Protein AF-T0I1G6-F1 (afdb_monomer_lite)

Sequence (96 aa):
MAALPDSAIGQTEPASATGSALFVSCQANEPRCGAYLQGVLDMMIVARKAECRAPRYDRSALRAAYLRWAEQNSYFMSVHMVAGAERSLAKAWPCQ

Radius of gyration: 16.58 Å; chains: 1; bounding box: 54×52×24 Å

pLDDT: mean 82.85, std 17.59, range [38.56, 97.31]

Foldseek 3Di:
DDDDDDDDPPPPPPPLCALLNLLVCLVVVPPVNLVVLLVLVVVCCVVVVWQDDQPSPPSVVLSVLLNVQCVVVVVRRGHRNSVSSNVSSCVVGPDD

Organism: NCBI:txid1331060

Structure (mmCIF, N/CA/C/O backbone):
data_AF-T0I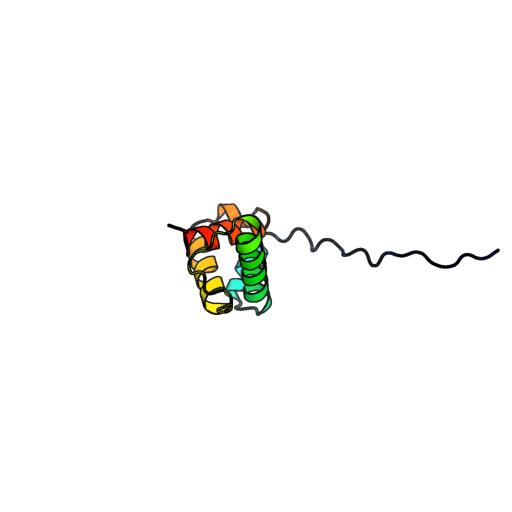1G6-F1
#
_entry.id   AF-T0I1G6-F1
#
loop_
_atom_site.group_PDB
_atom_site.id
_atom_site.type_symbol
_atom_site.label_atom_id
_atom_site.label_alt_id
_atom_site.label_comp_id
_atom_site.label_asym_id
_atom_site.label_entity_id
_atom_site.label_seq_id
_atom_site.pdbx_PDB_ins_code
_atom_site.Cartn_x
_atom_site.Cartn_y
_atom_site.Cartn_z
_atom_site.occupancy
_atom_site.B_iso_or_equiv
_atom_site.auth_seq_id
_atom_site.auth_comp_id
_atom_site.auth_asym_id
_atom_site.auth_atom_id
_atom_site.pdbx_PDB_model_num
ATOM 1 N N . MET A 1 1 ? 38.118 -39.850 8.761 1.00 43.06 1 MET A N 1
ATOM 2 C CA . MET A 1 1 ? 37.039 -38.935 9.191 1.00 43.06 1 MET A CA 1
ATOM 3 C C . MET A 1 1 ? 37.093 -37.704 8.304 1.00 43.06 1 MET A C 1
ATOM 5 O O . MET A 1 1 ? 38.084 -36.995 8.362 1.00 43.06 1 MET A O 1
ATOM 9 N N . ALA A 1 2 ? 36.090 -37.484 7.457 1.00 45.44 2 ALA A N 1
ATOM 10 C CA . ALA A 1 2 ? 35.887 -36.216 6.757 1.00 45.44 2 ALA A CA 1
ATOM 11 C C . ALA A 1 2 ? 34.372 -35.983 6.681 1.00 45.44 2 ALA A C 1
ATOM 13 O O . ALA A 1 2 ? 33.631 -36.895 6.316 1.00 45.44 2 ALA A O 1
ATOM 14 N N . ALA A 1 3 ? 33.939 -34.825 7.172 1.00 42.19 3 ALA A N 1
ATOM 15 C CA . ALA A 1 3 ? 32.561 -34.504 7.522 1.00 42.19 3 ALA A CA 1
ATOM 16 C C . ALA A 1 3 ? 31.665 -34.251 6.294 1.00 42.19 3 ALA A C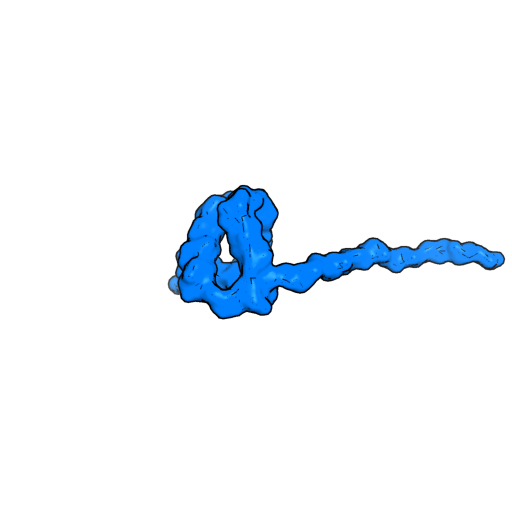 1
ATOM 18 O O . ALA A 1 3 ? 32.097 -33.645 5.316 1.00 42.19 3 ALA A O 1
ATOM 19 N N . LEU A 1 4 ? 30.410 -34.703 6.384 1.00 48.56 4 LEU A N 1
ATOM 20 C CA . LEU A 1 4 ? 29.273 -34.232 5.578 1.00 48.56 4 LEU A CA 1
ATOM 21 C C . LEU A 1 4 ? 28.561 -33.072 6.331 1.00 48.56 4 LEU A C 1
ATOM 23 O O . LEU A 1 4 ? 29.013 -32.702 7.414 1.00 48.56 4 LEU A O 1
ATOM 27 N N . PRO A 1 5 ? 27.506 -32.455 5.769 1.00 65.81 5 PRO A N 1
ATOM 28 C CA . PRO A 1 5 ? 27.489 -31.075 5.296 1.00 65.81 5 PRO A CA 1
ATOM 29 C C . PRO A 1 5 ? 26.747 -30.161 6.289 1.00 65.81 5 PRO A C 1
ATOM 31 O O . PRO A 1 5 ? 25.917 -30.632 7.056 1.00 65.81 5 PRO A O 1
ATOM 34 N N . ASP A 1 6 ? 26.978 -28.850 6.264 1.00 43.25 6 ASP A N 1
ATOM 35 C CA . ASP A 1 6 ? 26.093 -27.927 6.989 1.00 43.25 6 ASP A CA 1
ATOM 36 C C . ASP A 1 6 ? 25.994 -26.613 6.203 1.00 43.25 6 ASP A C 1
ATOM 38 O O . ASP A 1 6 ? 26.993 -25.950 5.942 1.00 43.25 6 ASP A O 1
ATOM 42 N N . SER A 1 7 ? 24.898 -26.419 5.467 1.00 51.12 7 SER A N 1
ATOM 43 C CA . SER A 1 7 ? 23.665 -25.763 5.932 1.00 51.12 7 SER A CA 1
ATOM 44 C C . SER A 1 7 ? 23.891 -24.289 6.254 1.00 51.12 7 SER A C 1
ATOM 46 O O . SER A 1 7 ? 24.348 -23.949 7.334 1.00 51.12 7 SER A O 1
ATOM 48 N N . ALA A 1 8 ? 23.529 -23.425 5.305 1.00 45.97 8 ALA A N 1
ATOM 49 C CA . ALA A 1 8 ? 22.836 -22.153 5.524 1.00 45.97 8 ALA A CA 1
ATOM 50 C C . ALA A 1 8 ? 22.959 -21.317 4.246 1.00 45.97 8 ALA A C 1
ATOM 52 O O . ALA A 1 8 ? 23.840 -20.467 4.120 1.00 45.97 8 ALA A O 1
ATOM 53 N N . ILE A 1 9 ? 22.023 -21.485 3.305 1.00 48.91 9 ILE A N 1
ATOM 54 C CA . ILE A 1 9 ? 21.619 -20.317 2.515 1.00 48.91 9 ILE A CA 1
ATOM 55 C C . ILE A 1 9 ? 20.849 -19.447 3.503 1.00 48.91 9 ILE A C 1
ATOM 57 O O . ILE A 1 9 ? 19.631 -19.542 3.628 1.00 48.91 9 ILE A O 1
ATOM 61 N N . GLY A 1 10 ? 21.604 -18.696 4.308 1.00 38.56 10 GLY A N 1
ATOM 62 C CA . GLY A 1 10 ? 21.053 -17.656 5.148 1.00 38.56 10 GLY A CA 1
ATOM 63 C C . GLY A 1 10 ? 20.288 -16.743 4.214 1.00 38.56 10 GLY A C 1
ATOM 64 O O . GLY A 1 10 ? 20.871 -16.176 3.289 1.00 38.56 10 GLY A O 1
ATOM 65 N N . GLN A 1 11 ? 18.975 -16.657 4.408 1.00 43.97 11 GLN A N 1
ATOM 66 C CA . GLN A 1 11 ? 18.216 -15.560 3.847 1.00 43.97 11 GLN A CA 1
ATOM 67 C C . GLN A 1 11 ? 18.890 -14.305 4.389 1.00 43.97 11 GLN A C 1
ATOM 69 O O . GLN A 1 11 ? 18.745 -13.992 5.568 1.00 43.97 11 GLN A O 1
ATOM 74 N N . THR A 1 12 ? 19.710 -13.647 3.568 1.00 40.19 12 THR A N 1
ATOM 75 C CA . THR A 1 12 ? 20.168 -12.297 3.855 1.00 40.19 12 THR A CA 1
ATOM 76 C C . THR A 1 12 ? 18.894 -11.524 4.133 1.00 40.19 12 THR A C 1
ATOM 78 O O . THR A 1 12 ? 18.055 -11.418 3.233 1.00 40.19 12 THR A O 1
ATOM 81 N N . GLU A 1 13 ? 18.688 -11.095 5.383 1.00 44.16 13 GLU A N 1
ATOM 82 C CA . GLU A 1 13 ? 17.566 -10.224 5.705 1.00 44.16 13 GLU A CA 1
ATOM 83 C C . GLU A 1 13 ? 17.598 -9.108 4.660 1.00 44.16 13 GLU A C 1
ATOM 85 O O . GLU A 1 13 ? 18.652 -8.479 4.493 1.00 44.16 13 GLU A O 1
ATOM 90 N N . PRO A 1 14 ? 16.536 -8.937 3.851 1.00 51.94 14 PRO A N 1
ATOM 91 C CA . PRO A 1 14 ? 16.562 -7.937 2.803 1.00 51.94 14 PRO A CA 1
ATOM 92 C C . PRO A 1 14 ? 16.875 -6.613 3.487 1.00 51.94 14 PRO A C 1
ATOM 94 O O . PRO A 1 14 ? 16.165 -6.249 4.424 1.00 51.94 14 PRO A O 1
ATOM 97 N N . ALA A 1 15 ? 17.976 -5.976 3.063 1.00 52.41 15 ALA A N 1
ATOM 98 C CA . ALA A 1 15 ? 18.516 -4.746 3.636 1.00 52.41 15 ALA A CA 1
ATOM 99 C C . ALA A 1 15 ? 17.368 -3.866 4.121 1.00 52.41 15 ALA A C 1
ATOM 101 O O . ALA A 1 15 ? 16.593 -3.419 3.278 1.00 52.41 15 ALA A O 1
ATOM 102 N N . SER A 1 16 ? 17.229 -3.755 5.451 1.00 56.38 16 SER A N 1
ATOM 103 C CA . SER A 1 16 ? 16.146 -3.097 6.195 1.00 56.38 16 SER A CA 1
ATOM 104 C C . SER A 1 16 ? 15.270 -2.218 5.305 1.00 56.38 16 SER A C 1
ATOM 106 O O . SER A 1 16 ? 15.520 -1.024 5.139 1.00 56.38 16 SER A O 1
ATOM 108 N N . ALA A 1 17 ? 14.278 -2.834 4.657 1.00 74.62 17 ALA A N 1
ATOM 109 C CA . ALA A 1 17 ? 13.612 -2.192 3.538 1.00 74.62 17 ALA A CA 1
ATOM 110 C C . ALA A 1 17 ? 12.743 -1.050 4.083 1.00 74.62 17 ALA A C 1
ATOM 112 O O . ALA A 1 17 ? 11.742 -1.257 4.777 1.00 74.62 17 ALA A O 1
ATOM 113 N N . THR A 1 18 ? 13.200 0.178 3.855 1.00 87.69 18 THR A N 1
ATOM 114 C CA . THR A 1 18 ? 12.583 1.393 4.385 1.00 87.69 18 THR A CA 1
ATOM 115 C C . THR A 1 18 ? 11.281 1.691 3.657 1.00 87.69 18 THR A C 1
ATOM 117 O O . THR A 1 18 ? 11.092 1.329 2.491 1.00 87.69 18 THR A O 1
ATOM 120 N N . GLY A 1 19 ? 10.370 2.411 4.311 1.00 86.81 19 GLY A N 1
ATOM 121 C CA . GLY A 1 19 ? 9.149 2.876 3.659 1.00 86.81 19 GLY A CA 1
ATOM 122 C C . GLY A 1 19 ? 9.427 3.737 2.425 1.00 86.81 19 GLY A C 1
ATOM 123 O O . GLY A 1 19 ? 8.655 3.673 1.474 1.00 86.81 19 GLY A O 1
ATOM 124 N N . SER A 1 20 ? 10.551 4.463 2.378 1.00 91.12 20 SER A N 1
ATOM 125 C CA . SER A 1 20 ? 10.990 5.183 1.176 1.00 91.12 20 SER A CA 1
ATOM 126 C C . SER A 1 20 ? 11.284 4.254 -0.007 1.00 91.12 20 SER A C 1
ATOM 128 O O . SER A 1 20 ? 10.884 4.563 -1.129 1.00 91.12 20 SER A O 1
ATOM 130 N N . ALA A 1 21 ? 11.909 3.095 0.221 1.00 92.38 21 ALA A N 1
ATOM 131 C CA . ALA A 1 21 ? 12.180 2.120 -0.835 1.00 92.38 21 ALA A CA 1
ATOM 132 C C . ALA A 1 21 ? 10.881 1.516 -1.394 1.00 92.38 21 ALA A C 1
ATOM 134 O O . ALA A 1 21 ? 10.723 1.389 -2.611 1.00 92.38 21 ALA A O 1
ATOM 135 N N . LEU A 1 22 ? 9.919 1.202 -0.518 1.00 93.94 22 LEU A N 1
ATOM 136 C CA . LEU A 1 22 ? 8.592 0.751 -0.945 1.00 93.94 22 LEU A CA 1
ATOM 137 C C . LEU A 1 22 ? 7.845 1.848 -1.713 1.00 93.94 22 LEU A C 1
ATOM 139 O O . LEU A 1 22 ? 7.265 1.566 -2.758 1.00 93.94 22 LEU A O 1
ATOM 143 N N . PHE A 1 23 ? 7.896 3.095 -1.241 1.00 94.31 23 PHE A N 1
ATOM 144 C CA . PHE A 1 23 ? 7.272 4.237 -1.906 1.00 94.31 23 PHE A CA 1
ATOM 145 C C . PHE A 1 23 ? 7.778 4.419 -3.338 1.00 94.31 23 PHE A C 1
ATOM 147 O O . PHE A 1 23 ? 6.969 4.461 -4.265 1.00 94.31 23 PHE A O 1
ATOM 154 N N . VAL A 1 24 ? 9.100 4.418 -3.534 1.00 94.94 24 VAL A N 1
ATOM 155 C CA . VAL A 1 24 ? 9.724 4.510 -4.865 1.00 94.94 24 VAL A CA 1
ATOM 156 C C . VAL A 1 24 ? 9.303 3.339 -5.759 1.00 94.94 24 VAL A C 1
ATOM 158 O O . VAL A 1 24 ? 8.881 3.556 -6.894 1.00 94.94 24 VAL A O 1
ATOM 161 N N . SER A 1 25 ? 9.332 2.110 -5.238 1.00 95.50 25 SER A N 1
ATOM 162 C CA . SER A 1 25 ? 8.878 0.907 -5.955 1.00 95.50 25 SER A CA 1
ATOM 163 C C . SER A 1 25 ? 7.417 1.017 -6.416 1.00 95.50 25 SER A C 1
ATOM 165 O O . SER A 1 25 ? 7.071 0.700 -7.558 1.00 95.50 25 SER A O 1
ATOM 167 N N . CYS A 1 26 ? 6.544 1.548 -5.559 1.00 95.31 26 CYS A N 1
ATOM 168 C CA . CYS A 1 26 ? 5.138 1.759 -5.878 1.00 95.31 26 CYS A CA 1
ATOM 169 C C . CYS A 1 26 ? 4.906 2.897 -6.884 1.00 95.31 26 CYS A C 1
ATOM 171 O O . CYS A 1 26 ? 4.022 2.774 -7.739 1.00 95.31 26 CYS A O 1
ATOM 173 N N . GLN A 1 27 ? 5.689 3.979 -6.824 1.00 95.94 27 GLN A N 1
ATOM 174 C CA . GLN A 1 27 ? 5.636 5.065 -7.810 1.00 95.94 27 GLN A CA 1
ATOM 175 C C . GLN A 1 27 ? 6.079 4.588 -9.194 1.00 95.94 27 GLN A C 1
ATOM 177 O O . GLN A 1 27 ? 5.403 4.867 -10.182 1.00 95.94 27 GLN A O 1
ATOM 182 N N . ALA A 1 28 ? 7.142 3.783 -9.252 1.00 96.75 28 ALA A N 1
ATOM 183 C CA . ALA A 1 28 ? 7.635 3.154 -10.476 1.00 96.75 28 ALA A CA 1
ATOM 184 C C . ALA A 1 28 ? 6.709 2.046 -11.022 1.00 96.75 28 ALA A C 1
ATOM 186 O O . ALA A 1 28 ? 7.007 1.445 -12.051 1.00 96.75 28 ALA A O 1
ATOM 187 N N . ASN A 1 29 ? 5.575 1.780 -10.356 1.00 94.56 29 ASN A N 1
ATOM 188 C CA . ASN A 1 29 ? 4.620 0.729 -10.713 1.00 94.56 29 ASN A CA 1
ATOM 189 C C . ASN A 1 29 ? 5.286 -0.654 -10.837 1.00 94.56 29 ASN A C 1
ATOM 191 O O . ASN A 1 29 ? 4.912 -1.473 -11.678 1.00 94.56 29 ASN A O 1
ATOM 195 N N . GLU A 1 30 ? 6.289 -0.922 -10.000 1.00 95.44 30 GLU A N 1
ATOM 196 C CA . GLU A 1 30 ? 6.991 -2.194 -10.043 1.00 95.44 30 GLU A CA 1
ATOM 197 C C . GLU A 1 30 ? 6.078 -3.323 -9.530 1.00 95.44 30 GLU A C 1
ATOM 199 O O . GLU A 1 30 ? 5.441 -3.176 -8.477 1.00 95.44 30 GLU A O 1
ATOM 204 N N . PRO A 1 31 ? 6.053 -4.499 -10.189 1.00 92.06 31 PRO A N 1
ATOM 205 C CA . PRO A 1 31 ? 5.209 -5.622 -9.771 1.00 92.06 31 PRO A CA 1
ATOM 206 C C . PRO A 1 31 ? 5.425 -6.046 -8.310 1.00 92.06 31 PRO A C 1
ATOM 208 O O . PRO A 1 31 ? 4.487 -6.482 -7.635 1.00 92.06 31 PRO A O 1
ATOM 211 N N . ARG A 1 32 ? 6.655 -5.879 -7.803 1.00 92.75 32 ARG A N 1
ATOM 212 C CA . ARG A 1 32 ? 7.032 -6.220 -6.425 1.00 92.75 32 ARG A CA 1
ATOM 213 C C . ARG A 1 32 ? 6.317 -5.373 -5.370 1.00 92.75 32 ARG A C 1
ATOM 215 O O . ARG A 1 32 ? 6.020 -5.909 -4.309 1.00 92.75 32 ARG A O 1
ATOM 222 N N . CYS A 1 33 ? 5.983 -4.108 -5.651 1.00 95.31 33 CYS A N 1
ATOM 223 C CA . CYS A 1 33 ? 5.203 -3.284 -4.720 1.00 95.31 33 CYS A CA 1
ATOM 224 C C . CYS A 1 33 ? 3.819 -3.904 -4.489 1.00 95.31 33 CYS A C 1
ATOM 226 O O . CYS A 1 33 ? 3.418 -4.138 -3.351 1.00 95.31 33 CYS A O 1
ATOM 228 N N . GLY A 1 34 ? 3.104 -4.222 -5.573 1.00 94.81 34 GLY A N 1
ATOM 229 C CA . GLY A 1 34 ? 1.768 -4.808 -5.488 1.00 94.81 34 GLY A CA 1
ATOM 230 C C . GLY A 1 34 ? 1.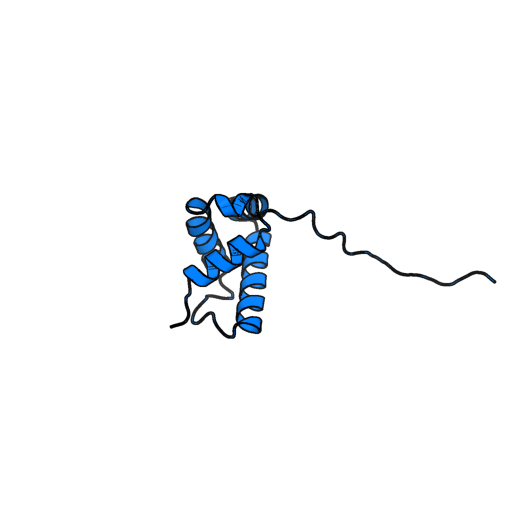766 -6.172 -4.795 1.00 94.81 34 GLY A C 1
ATOM 231 O O . GLY A 1 34 ? 0.894 -6.443 -3.973 1.00 94.81 34 GLY A O 1
ATOM 232 N N . ALA A 1 35 ? 2.764 -7.014 -5.085 1.00 96.19 35 ALA A N 1
ATOM 233 C CA . ALA A 1 35 ? 2.932 -8.302 -4.415 1.00 96.19 35 ALA A CA 1
ATOM 234 C C . ALA A 1 35 ? 3.240 -8.145 -2.916 1.00 96.19 35 ALA A C 1
ATOM 236 O O . ALA A 1 35 ? 2.679 -8.871 -2.099 1.00 96.19 35 ALA A O 1
ATOM 237 N N . TYR A 1 36 ? 4.080 -7.174 -2.549 1.00 95.69 36 TYR A N 1
ATOM 238 C CA . TYR A 1 36 ? 4.382 -6.881 -1.152 1.00 95.69 36 TYR A CA 1
ATOM 239 C C . TYR A 1 36 ? 3.142 -6.409 -0.385 1.00 95.69 36 TYR A C 1
ATOM 241 O O . TYR A 1 36 ? 2.834 -6.951 0.672 1.00 95.69 36 TYR A O 1
ATOM 249 N N . LEU A 1 37 ? 2.391 -5.450 -0.937 1.00 96.00 37 LEU A N 1
ATOM 250 C CA . LEU A 1 37 ? 1.162 -4.944 -0.317 1.00 96.00 37 LEU A CA 1
ATOM 251 C C . LEU A 1 37 ? 0.106 -6.043 -0.166 1.00 96.00 37 LEU A C 1
ATOM 253 O O . LEU A 1 37 ? -0.546 -6.113 0.871 1.00 96.00 37 LEU A O 1
ATOM 257 N N . GLN A 1 38 ? -0.022 -6.931 -1.158 1.00 95.75 38 GLN A N 1
ATOM 258 C CA . GLN A 1 38 ? -0.875 -8.112 -1.042 1.00 95.75 38 GLN A CA 1
ATOM 259 C C . GLN A 1 38 ? -0.407 -9.037 0.093 1.00 95.75 38 GLN A C 1
ATOM 261 O O . GLN A 1 38 ? -1.231 -9.504 0.866 1.00 95.75 38 GLN A O 1
ATOM 266 N N . GLY A 1 39 ? 0.898 -9.285 0.231 1.00 94.56 39 GLY A N 1
ATOM 267 C CA . GLY A 1 39 ? 1.432 -10.104 1.324 1.00 94.56 39 GLY A CA 1
ATOM 268 C C . GLY A 1 39 ? 1.168 -9.506 2.711 1.00 94.56 39 GLY A C 1
ATOM 269 O O . GLY A 1 39 ? 0.815 -10.232 3.638 1.00 94.56 39 GLY A O 1
ATOM 270 N N . VAL A 1 40 ? 1.281 -8.182 2.851 1.00 93.69 40 VAL A N 1
ATOM 271 C CA . VAL A 1 40 ? 0.935 -7.479 4.099 1.00 93.69 40 VAL A CA 1
ATOM 272 C C . VAL A 1 40 ? -0.556 -7.617 4.407 1.00 93.69 40 VAL A C 1
ATOM 274 O O . VAL A 1 40 ? -0.901 -7.962 5.534 1.00 93.69 40 VAL A O 1
ATOM 277 N N . LEU A 1 41 ? -1.421 -7.417 3.409 1.00 93.31 41 LEU A N 1
ATOM 278 C CA . LEU A 1 41 ? -2.865 -7.619 3.537 1.00 93.31 41 LEU A CA 1
ATOM 279 C C . LEU A 1 41 ? -3.187 -9.056 3.980 1.00 93.31 41 LEU A C 1
ATOM 281 O O . LEU A 1 41 ? -3.909 -9.281 4.941 1.00 93.31 41 LEU A O 1
ATOM 285 N N . ASP A 1 42 ? -2.576 -10.053 3.342 1.00 92.44 42 ASP A N 1
ATOM 286 C CA . ASP A 1 42 ? -2.763 -11.461 3.695 1.00 92.44 42 ASP A CA 1
ATOM 287 C C . ASP A 1 42 ? -2.403 -11.732 5.164 1.00 92.44 42 ASP A C 1
ATOM 289 O O . ASP A 1 42 ? -3.154 -12.409 5.872 1.00 92.44 42 ASP A O 1
ATOM 293 N N . MET A 1 43 ? -1.293 -11.163 5.649 1.00 91.50 43 MET A N 1
ATOM 294 C CA . MET A 1 43 ? -0.926 -11.250 7.064 1.00 91.50 43 MET A CA 1
ATOM 295 C C . MET A 1 43 ? -1.925 -10.533 7.973 1.00 91.50 43 MET A C 1
ATOM 297 O O . MET A 1 43 ? -2.251 -11.056 9.037 1.00 91.50 43 MET A O 1
ATOM 301 N N . MET A 1 44 ? -2.434 -9.367 7.580 1.00 89.44 44 MET A N 1
ATOM 302 C CA . MET A 1 44 ? -3.424 -8.620 8.357 1.00 89.44 44 MET A CA 1
ATOM 303 C C . MET A 1 44 ? -4.760 -9.370 8.455 1.00 89.44 44 MET A C 1
ATOM 305 O O . MET A 1 44 ? -5.300 -9.482 9.560 1.00 89.44 44 MET A O 1
ATOM 309 N N . ILE A 1 45 ? -5.243 -9.976 7.364 1.00 87.88 45 ILE A N 1
ATOM 310 C CA . ILE A 1 45 ? -6.414 -10.871 7.363 1.00 87.88 45 ILE A CA 1
ATOM 311 C C . ILE A 1 45 ? -6.205 -12.021 8.350 1.00 87.88 45 ILE A C 1
ATOM 313 O O . ILE A 1 45 ? -7.082 -12.290 9.172 1.00 87.88 45 ILE A O 1
ATOM 317 N N . VAL A 1 46 ? -5.051 -12.694 8.300 1.00 87.25 46 VAL A N 1
ATOM 318 C CA . VAL A 1 46 ? -4.759 -13.838 9.181 1.00 87.25 46 VAL A CA 1
ATOM 319 C C . VAL A 1 46 ? -4.645 -13.405 10.645 1.00 87.25 46 VAL A C 1
ATOM 321 O O . VAL A 1 46 ? -5.260 -14.018 11.516 1.00 87.25 46 VAL A O 1
ATOM 324 N N . ALA A 1 47 ? -3.884 -12.347 10.926 1.00 84.62 47 ALA A N 1
ATOM 325 C CA . ALA A 1 47 ? -3.562 -11.922 12.285 1.00 84.62 47 ALA A CA 1
ATOM 326 C C . ALA A 1 47 ? -4.721 -11.203 12.986 1.00 84.62 47 ALA A C 1
ATOM 328 O O . ALA A 1 47 ? -4.908 -11.360 14.191 1.00 84.62 47 ALA A O 1
ATOM 329 N N . ARG A 1 48 ? -5.489 -10.389 12.254 1.00 75.00 48 ARG A N 1
ATOM 330 C CA . ARG A 1 48 ? -6.520 -9.507 12.829 1.00 75.00 48 ARG A CA 1
ATOM 331 C C . ARG A 1 48 ? -7.942 -9.964 12.516 1.00 75.00 48 ARG A C 1
ATOM 333 O O . ARG A 1 48 ? -8.874 -9.395 13.074 1.00 75.00 48 ARG A O 1
ATOM 340 N N . LYS A 1 49 ? -8.122 -10.961 11.635 1.00 67.44 49 LYS A N 1
ATOM 341 C CA . LYS A 1 49 ? -9.428 -11.369 11.071 1.00 67.44 49 LYS A CA 1
ATOM 342 C C . LYS A 1 49 ? -10.225 -10.199 10.481 1.00 67.44 49 LYS A C 1
ATOM 344 O O . LYS A 1 49 ? -11.446 -10.271 10.374 1.00 67.44 49 LYS A O 1
ATOM 349 N N . ALA A 1 50 ? -9.545 -9.113 10.132 1.00 60.09 50 ALA A N 1
ATOM 350 C CA . ALA A 1 50 ? -10.173 -7.831 9.884 1.00 60.09 50 ALA A CA 1
ATOM 351 C C . ALA A 1 50 ? -9.475 -7.118 8.727 1.00 60.09 50 ALA A C 1
ATOM 353 O O . ALA A 1 50 ? -8.383 -6.591 8.902 1.00 60.09 50 ALA A O 1
ATOM 354 N N . GLU A 1 51 ? -10.156 -7.114 7.579 1.00 63.12 51 GLU A N 1
ATOM 355 C CA . GLU A 1 51 ? -9.983 -6.225 6.422 1.00 63.12 51 GLU A CA 1
ATOM 356 C C . GLU A 1 51 ? -11.224 -6.378 5.545 1.00 63.12 51 GLU A C 1
ATOM 358 O O . GLU A 1 51 ? -11.280 -7.141 4.582 1.00 63.12 51 GLU A O 1
ATOM 363 N N . CYS A 1 52 ? -12.297 -5.722 5.971 1.00 69.81 52 CYS A N 1
ATOM 364 C CA . CYS A 1 52 ? -13.641 -6.227 5.730 1.00 69.81 52 CYS A CA 1
ATOM 365 C C . CYS A 1 52 ? -14.111 -6.170 4.274 1.00 69.81 52 CYS A C 1
ATOM 367 O O . CYS A 1 52 ? -15.156 -6.747 3.990 1.00 69.81 52 CYS A O 1
ATOM 369 N N . ARG A 1 53 ? -13.372 -5.512 3.365 1.00 80.50 53 ARG A N 1
ATOM 370 C CA . ARG A 1 53 ? -13.625 -5.457 1.906 1.00 80.50 53 ARG A CA 1
ATOM 371 C C . ARG A 1 53 ? -12.370 -5.120 1.086 1.00 80.50 53 ARG A C 1
ATOM 373 O O . ARG A 1 53 ? -12.493 -4.582 -0.014 1.00 80.50 53 ARG A O 1
ATOM 380 N N . ALA A 1 54 ? -11.171 -5.355 1.620 1.00 86.94 54 ALA A N 1
ATOM 381 C CA . ALA A 1 54 ? -9.960 -5.018 0.878 1.00 86.94 54 ALA A CA 1
ATOM 382 C C . ALA A 1 54 ? -9.867 -5.875 -0.402 1.00 86.94 54 ALA A C 1
ATOM 384 O O . ALA A 1 54 ? -10.098 -7.088 -0.343 1.00 86.94 54 ALA A O 1
ATOM 385 N N . PRO A 1 55 ? -9.549 -5.289 -1.570 1.00 91.06 55 PRO A N 1
ATOM 386 C CA . PRO A 1 55 ? -9.542 -6.006 -2.835 1.00 91.06 55 PRO A CA 1
ATOM 387 C C . PRO A 1 55 ? -8.242 -6.811 -2.957 1.00 91.06 55 PRO A C 1
ATOM 389 O O . PRO A 1 55 ? -7.316 -6.434 -3.668 1.00 91.06 55 PRO A O 1
ATOM 392 N N . ARG A 1 56 ? -8.174 -7.933 -2.230 1.00 89.44 56 ARG A N 1
ATOM 393 C CA . ARG A 1 56 ? -6.964 -8.743 -2.002 1.00 89.44 56 ARG A CA 1
ATOM 394 C C . ARG A 1 56 ? -6.134 -9.037 -3.249 1.00 89.44 56 ARG A C 1
ATOM 396 O O . ARG A 1 56 ? -4.909 -9.006 -3.196 1.00 89.44 56 ARG A O 1
ATOM 403 N N . TYR A 1 57 ? -6.793 -9.315 -4.367 1.00 92.81 57 TYR A N 1
ATOM 404 C CA . TYR A 1 57 ? -6.129 -9.673 -5.621 1.00 92.81 57 TYR A CA 1
ATOM 405 C C . TYR A 1 57 ? -5.959 -8.487 -6.585 1.00 92.81 57 TYR A C 1
ATOM 407 O O . TYR A 1 57 ? -5.254 -8.614 -7.585 1.00 92.81 57 TYR A O 1
ATOM 415 N N . ASP A 1 58 ? -6.536 -7.322 -6.277 1.00 95.62 58 ASP A N 1
ATOM 416 C CA . ASP A 1 58 ? -6.356 -6.094 -7.053 1.00 95.62 58 ASP A CA 1
ATOM 417 C C . ASP A 1 58 ? -5.143 -5.308 -6.543 1.00 95.62 58 ASP A C 1
ATOM 419 O O . ASP A 1 58 ? -5.230 -4.320 -5.808 1.00 95.62 58 ASP A O 1
ATOM 423 N N . ARG A 1 59 ? -3.964 -5.758 -6.971 1.00 95.31 59 ARG A N 1
ATOM 424 C CA . ARG A 1 59 ? -2.683 -5.128 -6.623 1.00 95.31 59 ARG A CA 1
ATOM 425 C C . ARG A 1 59 ? -2.604 -3.658 -7.038 1.00 95.31 59 ARG A C 1
ATOM 427 O O . ARG A 1 59 ? -1.892 -2.887 -6.394 1.00 95.31 59 ARG A O 1
ATOM 434 N N . SER A 1 60 ? -3.326 -3.264 -8.086 1.00 96.31 60 SER A N 1
ATOM 435 C CA . SER A 1 60 ? -3.381 -1.877 -8.548 1.00 96.31 60 SER A CA 1
ATOM 436 C C . SER A 1 60 ? -4.145 -1.002 -7.556 1.00 96.31 60 SER A C 1
ATOM 438 O O . SER A 1 60 ? -3.661 0.076 -7.204 1.00 96.31 60 SER A O 1
ATOM 440 N N . ALA A 1 61 ? -5.283 -1.479 -7.043 1.00 96.12 61 ALA A N 1
ATOM 441 C CA . ALA A 1 61 ? -6.037 -0.793 -5.997 1.00 96.12 61 ALA A CA 1
ATOM 442 C C . ALA A 1 61 ? -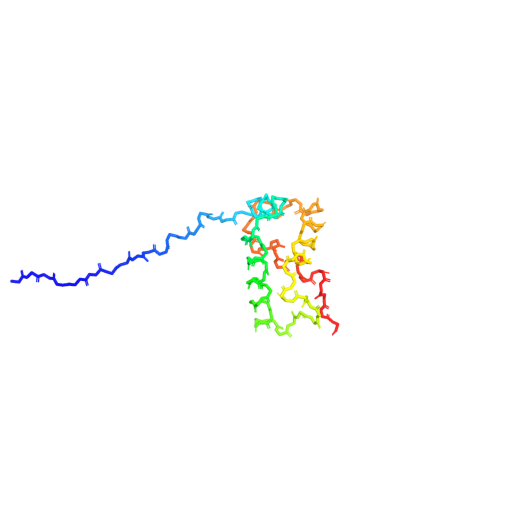5.237 -0.681 -4.690 1.00 96.12 61 ALA A C 1
ATOM 444 O O . ALA A 1 61 ? -5.194 0.403 -4.099 1.00 96.12 61 ALA A O 1
ATOM 445 N N . LEU A 1 62 ? -4.551 -1.755 -4.272 1.00 96.38 62 LEU A N 1
ATOM 446 C CA . LEU A 1 62 ? -3.679 -1.741 -3.087 1.00 96.38 62 LEU A CA 1
ATOM 447 C C . LEU A 1 62 ? -2.563 -0.696 -3.227 1.00 96.38 62 LEU A C 1
ATOM 449 O O . LEU A 1 62 ? -2.366 0.134 -2.338 1.00 96.38 62 LEU A O 1
ATOM 453 N N . ARG A 1 63 ? -1.875 -0.680 -4.374 1.00 97.31 63 ARG A N 1
ATOM 454 C CA . ARG A 1 63 ? -0.821 0.298 -4.676 1.00 97.31 63 ARG A CA 1
ATOM 455 C C . ARG A 1 63 ? -1.342 1.730 -4.660 1.00 97.31 63 ARG A C 1
ATOM 457 O O . ARG A 1 63 ? -0.724 2.598 -4.050 1.00 97.31 63 ARG A O 1
ATOM 464 N N . ALA A 1 64 ? -2.475 1.983 -5.313 1.00 96.75 64 ALA A N 1
ATOM 465 C CA . ALA A 1 64 ? -3.067 3.314 -5.370 1.00 96.75 64 ALA A CA 1
ATOM 466 C C . ALA A 1 64 ? -3.470 3.821 -3.975 1.00 96.75 64 ALA A C 1
ATOM 468 O O . ALA A 1 64 ? -3.282 4.998 -3.671 1.00 96.75 64 ALA A O 1
ATOM 469 N N . ALA A 1 65 ? -3.995 2.942 -3.115 1.00 95.56 65 ALA A N 1
ATOM 470 C CA . ALA A 1 65 ? -4.301 3.275 -1.727 1.00 95.56 65 ALA A CA 1
ATOM 471 C C . ALA A 1 65 ? -3.039 3.611 -0.921 1.00 95.56 65 ALA A C 1
ATOM 473 O O . ALA A 1 65 ? -3.011 4.633 -0.233 1.00 95.56 65 ALA A O 1
ATOM 474 N N . TYR A 1 66 ? -1.987 2.800 -1.056 1.00 96.50 66 TYR A N 1
ATOM 475 C CA . TYR A 1 66 ? -0.712 3.044 -0.388 1.00 96.50 66 TYR A CA 1
ATOM 476 C C . TYR A 1 66 ? -0.075 4.374 -0.810 1.00 96.50 66 TYR A C 1
ATOM 478 O O . TYR A 1 66 ? 0.296 5.156 0.060 1.00 96.50 66 TYR A O 1
ATOM 486 N N . LEU A 1 67 ? -0.002 4.673 -2.113 1.00 96.12 67 LEU A N 1
ATOM 487 C CA . LEU A 1 67 ? 0.596 5.919 -2.613 1.00 96.12 67 LEU A CA 1
ATOM 488 C C . LEU A 1 67 ? -0.129 7.162 -2.084 1.00 96.12 67 LEU A C 1
ATOM 490 O O . LEU A 1 67 ? 0.516 8.026 -1.492 1.00 96.12 67 LEU A O 1
ATOM 494 N N . ARG A 1 68 ? -1.468 7.206 -2.194 1.00 95.38 68 ARG A N 1
ATOM 495 C CA . ARG A 1 68 ? -2.278 8.323 -1.667 1.00 95.38 68 ARG A CA 1
ATOM 496 C C . ARG A 1 68 ? -2.058 8.552 -0.174 1.00 95.38 68 ARG A C 1
ATOM 498 O O . ARG A 1 68 ? -2.101 9.687 0.294 1.00 95.38 68 ARG A O 1
ATOM 505 N N . TRP A 1 69 ? -1.879 7.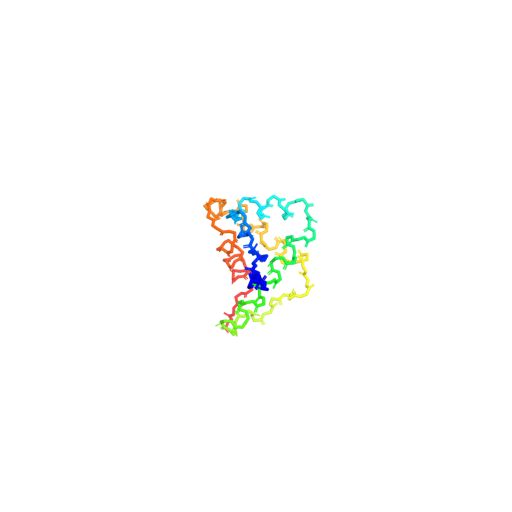471 0.582 1.00 95.50 69 TRP A N 1
ATOM 506 C CA . TRP A 1 69 ? -1.630 7.550 2.014 1.00 95.50 69 TRP A CA 1
ATOM 507 C C . TRP A 1 69 ? -0.195 8.006 2.315 1.00 95.50 69 TRP A C 1
ATOM 509 O O . TRP A 1 69 ? 0.001 8.899 3.138 1.00 95.50 69 TRP A O 1
ATOM 519 N N . ALA A 1 70 ? 0.804 7.439 1.637 1.00 93.25 70 ALA A N 1
ATOM 520 C CA . ALA A 1 70 ? 2.220 7.716 1.873 1.00 93.25 70 ALA A CA 1
ATOM 521 C C . ALA A 1 70 ? 2.613 9.162 1.526 1.00 93.25 70 ALA A C 1
ATOM 523 O O . ALA A 1 70 ? 3.420 9.752 2.242 1.00 93.25 70 ALA A O 1
ATOM 524 N N . GLU A 1 71 ? 1.989 9.763 0.507 1.00 90.69 71 GLU A N 1
ATOM 525 C CA . GLU A 1 71 ? 2.159 11.184 0.153 1.00 90.69 71 GLU A CA 1
ATOM 526 C C . GLU A 1 71 ? 1.822 12.134 1.314 1.00 90.69 71 GLU A C 1
ATOM 528 O O . GLU A 1 71 ? 2.432 13.190 1.454 1.00 90.69 71 GLU A O 1
ATOM 533 N N . GLN A 1 72 ? 0.887 11.741 2.182 1.00 92.25 72 GLN A N 1
ATOM 534 C CA . GLN A 1 72 ? 0.436 12.539 3.327 1.00 92.25 72 GLN A CA 1
ATOM 535 C C . GLN A 1 72 ? 1.138 12.155 4.640 1.00 92.25 72 GLN A C 1
ATOM 537 O O . GLN A 1 72 ? 0.929 12.803 5.662 1.00 92.25 72 GLN A O 1
ATOM 542 N N . ASN A 1 73 ? 1.947 11.090 4.645 1.00 91.38 73 ASN A N 1
ATOM 543 C CA . ASN A 1 73 ? 2.485 10.468 5.860 1.00 91.38 73 ASN A CA 1
ATOM 544 C C . ASN A 1 73 ? 3.998 10.211 5.742 1.00 91.38 73 ASN A C 1
ATOM 546 O O . ASN A 1 73 ? 4.475 9.087 5.915 1.00 91.38 73 ASN A O 1
ATOM 550 N N . SER A 1 74 ? 4.767 11.274 5.488 1.00 85.25 74 SER A N 1
ATOM 551 C CA . SER A 1 74 ? 6.219 11.217 5.240 1.00 85.25 74 SER A CA 1
ATOM 552 C C . SER A 1 74 ? 7.047 10.613 6.382 1.00 85.25 74 SER A C 1
ATOM 554 O O . SER A 1 74 ? 8.112 10.059 6.124 1.00 85.25 74 SER A O 1
ATOM 556 N N . TYR A 1 75 ? 6.549 10.625 7.626 1.00 86.12 75 TYR A N 1
ATOM 557 C CA . TYR A 1 75 ? 7.185 9.946 8.766 1.00 86.12 75 TYR A CA 1
ATOM 558 C C . TYR A 1 75 ? 7.500 8.472 8.472 1.00 86.12 75 TYR A C 1
ATOM 560 O O . TYR A 1 75 ? 8.540 7.957 8.872 1.00 86.12 75 TYR A O 1
ATOM 568 N N . PHE A 1 76 ? 6.632 7.791 7.721 1.00 84.19 76 PHE A N 1
ATOM 569 C CA . PHE A 1 76 ? 6.814 6.371 7.441 1.00 84.19 76 PHE A CA 1
ATOM 570 C C . PHE A 1 76 ? 7.879 6.088 6.377 1.00 84.19 76 PHE A C 1
ATOM 572 O O . PHE A 1 76 ? 8.202 4.927 6.141 1.00 84.19 76 PHE A O 1
ATOM 579 N N . MET A 1 77 ? 8.458 7.119 5.755 1.00 84.38 77 MET A N 1
ATOM 580 C CA . MET A 1 77 ? 9.550 6.952 4.796 1.00 84.38 77 MET A CA 1
ATOM 581 C C . MET A 1 77 ? 10.848 6.481 5.464 1.00 84.38 77 MET A C 1
ATOM 583 O O . MET A 1 77 ? 11.622 5.768 4.828 1.00 84.38 77 MET A O 1
ATOM 587 N N . SER A 1 78 ? 11.083 6.845 6.729 1.00 84.69 78 SER A N 1
ATOM 588 C CA . SER A 1 78 ? 12.307 6.503 7.471 1.00 84.69 78 SER A CA 1
ATOM 589 C C . SER A 1 78 ? 12.189 5.246 8.338 1.00 84.69 78 SER A C 1
ATOM 591 O O . SER A 1 78 ? 13.196 4.768 8.854 1.00 84.69 78 SER A O 1
ATOM 593 N N . VAL A 1 79 ? 10.983 4.694 8.498 1.00 86.56 79 VAL A N 1
ATOM 594 C CA . VAL A 1 79 ? 10.739 3.466 9.274 1.00 86.56 79 VAL A CA 1
ATOM 595 C C . VAL A 1 79 ? 10.653 2.239 8.362 1.00 86.56 79 VAL A C 1
ATOM 597 O O . VAL A 1 79 ? 10.647 2.354 7.135 1.00 86.56 79 VAL A O 1
ATOM 600 N N . HIS A 1 80 ? 10.563 1.047 8.957 1.00 89.19 80 HIS A N 1
ATOM 601 C CA . HIS A 1 80 ? 10.402 -0.198 8.205 1.00 89.19 80 HIS A CA 1
ATOM 602 C C . HIS A 1 80 ? 9.125 -0.182 7.350 1.00 89.19 80 HIS A C 1
ATOM 604 O O . HIS A 1 80 ? 8.045 0.183 7.826 1.00 89.19 80 HIS A O 1
ATOM 610 N N . MET A 1 81 ? 9.220 -0.628 6.096 1.00 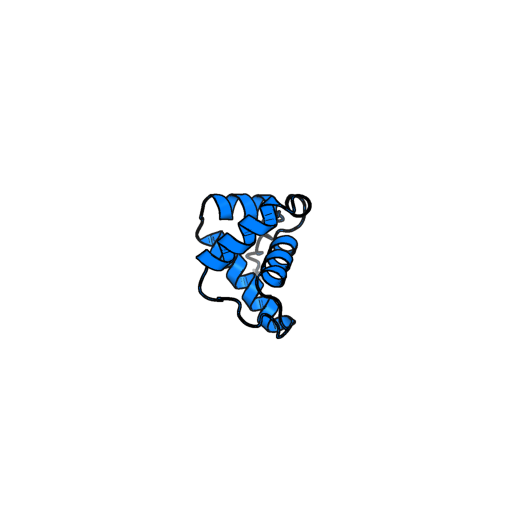90.00 81 MET A N 1
ATOM 611 C CA . MET A 1 81 ? 8.152 -0.453 5.107 1.00 90.00 81 MET A CA 1
ATOM 612 C C . MET A 1 81 ? 6.828 -1.146 5.454 1.00 90.00 81 MET A C 1
ATOM 614 O O . MET A 1 81 ? 5.765 -0.705 5.015 1.00 90.00 81 MET A O 1
ATOM 618 N N . VAL A 1 82 ? 6.869 -2.194 6.286 1.00 93.00 82 VAL A N 1
ATOM 619 C CA . VAL A 1 82 ? 5.663 -2.872 6.794 1.00 93.00 82 VAL A CA 1
ATOM 620 C C . VAL A 1 82 ? 4.752 -1.929 7.580 1.00 93.00 82 VAL A C 1
ATOM 622 O O . VAL A 1 82 ? 3.539 -1.982 7.412 1.00 93.00 82 VAL A O 1
ATOM 625 N N . ALA A 1 83 ? 5.312 -1.006 8.369 1.00 91.38 83 ALA A N 1
ATOM 626 C CA . ALA A 1 83 ? 4.519 -0.128 9.224 1.00 91.38 83 ALA A CA 1
ATOM 627 C C . ALA A 1 83 ? 3.648 0.828 8.395 1.00 91.38 83 ALA A C 1
ATOM 629 O O . ALA A 1 83 ? 2.472 1.028 8.705 1.00 91.38 83 ALA A O 1
ATOM 630 N N . GLY A 1 84 ? 4.216 1.377 7.315 1.00 92.62 84 GLY A N 1
ATOM 631 C CA . GLY A 1 84 ? 3.486 2.222 6.371 1.00 92.62 84 GLY A CA 1
ATOM 632 C C . GLY A 1 84 ? 2.451 1.432 5.570 1.00 92.62 84 GLY A C 1
ATOM 633 O O . GLY A 1 84 ? 1.312 1.877 5.433 1.00 92.62 84 GLY A O 1
ATOM 634 N N . ALA A 1 85 ? 2.815 0.234 5.102 1.00 94.25 85 ALA A N 1
ATOM 635 C CA . ALA A 1 85 ? 1.895 -0.646 4.389 1.00 94.25 85 ALA A CA 1
ATOM 636 C C . ALA A 1 85 ? 0.668 -0.982 5.250 1.00 94.25 85 ALA A C 1
ATOM 638 O O . ALA A 1 85 ? -0.453 -0.677 4.846 1.00 94.25 85 ALA A O 1
ATOM 639 N N . GLU A 1 86 ? 0.862 -1.484 6.472 1.00 93.38 86 GLU A N 1
ATOM 640 C CA . GLU A 1 86 ? -0.248 -1.836 7.363 1.00 93.38 86 GLU A CA 1
ATOM 641 C C . GLU A 1 86 ? -1.173 -0.652 7.658 1.00 93.38 86 GLU A C 1
ATOM 643 O O . GLU A 1 86 ? -2.397 -0.789 7.638 1.00 93.38 86 GLU A O 1
ATOM 648 N N . ARG A 1 87 ? -0.604 0.524 7.959 1.00 92.88 87 ARG A N 1
ATOM 649 C CA . ARG A 1 87 ? -1.406 1.720 8.254 1.00 92.88 87 ARG A CA 1
ATOM 650 C C . ARG A 1 87 ? -2.202 2.175 7.043 1.00 92.88 87 ARG A C 1
ATOM 652 O O . ARG A 1 87 ? -3.370 2.523 7.206 1.00 92.88 87 ARG A O 1
ATOM 659 N N . SER A 1 88 ? -1.601 2.146 5.856 1.00 94.62 88 SER A N 1
ATOM 660 C CA . SER A 1 88 ? -2.292 2.526 4.626 1.00 94.62 88 SER A CA 1
ATOM 661 C C . SER A 1 88 ? -3.479 1.607 4.322 1.00 94.62 88 SER A C 1
ATOM 663 O O . SER A 1 88 ? -4.578 2.097 4.063 1.00 94.62 88 SER A O 1
ATOM 665 N N . LEU A 1 89 ? -3.294 0.286 4.440 1.00 93.81 89 LEU A N 1
ATOM 666 C CA . LEU A 1 89 ? -4.317 -0.714 4.131 1.00 93.81 89 LEU A CA 1
ATOM 667 C C . LEU A 1 89 ? -5.457 -0.678 5.155 1.00 93.81 89 LEU A C 1
ATOM 669 O O . LEU A 1 89 ? -6.625 -0.606 4.772 1.00 93.81 89 LEU A O 1
ATOM 673 N N . ALA A 1 90 ? -5.127 -0.593 6.449 1.00 91.75 90 ALA A N 1
ATOM 674 C CA . ALA A 1 90 ? -6.120 -0.478 7.517 1.00 91.75 90 ALA A CA 1
ATOM 675 C C . ALA A 1 90 ? -6.979 0.793 7.400 1.00 91.75 90 ALA A C 1
ATOM 677 O O . ALA A 1 90 ? -8.156 0.783 7.756 1.00 91.75 90 ALA A O 1
ATOM 678 N N . LYS A 1 91 ? -6.401 1.902 6.917 1.00 92.00 91 LYS A N 1
ATOM 679 C CA . LYS A 1 91 ? -7.132 3.157 6.688 1.00 92.00 91 LYS A CA 1
ATOM 680 C C . LYS A 1 91 ? -7.979 3.123 5.420 1.00 92.00 91 LYS A C 1
ATOM 682 O O . LYS A 1 91 ? -9.044 3.732 5.407 1.00 92.00 91 LYS A O 1
ATOM 687 N N . ALA A 1 92 ? -7.515 2.443 4.375 1.00 93.12 92 ALA A N 1
ATOM 688 C CA . ALA A 1 92 ? -8.232 2.343 3.109 1.00 93.12 92 ALA A CA 1
ATOM 689 C C . ALA A 1 92 ? -9.458 1.421 3.197 1.00 93.12 92 ALA A C 1
ATOM 691 O O . ALA A 1 92 ? -10.481 1.714 2.580 1.00 93.12 92 ALA A O 1
ATOM 692 N N . TRP A 1 93 ? -9.373 0.346 3.987 1.00 91.19 93 TRP A N 1
ATOM 693 C CA . TRP A 1 93 ? -10.453 -0.630 4.153 1.00 91.19 93 TRP A CA 1
ATOM 694 C C . TRP A 1 93 ? -10.678 -0.982 5.628 1.00 91.19 93 TRP A C 1
ATOM 696 O O . TRP A 1 93 ? -10.360 -2.096 6.054 1.00 91.19 93 TRP A O 1
ATOM 706 N N . PRO A 1 94 ? -11.238 -0.054 6.424 1.00 86.44 94 PRO A N 1
ATOM 707 C CA . PRO A 1 94 ? -11.546 -0.333 7.817 1.00 86.44 94 PRO A CA 1
ATOM 708 C C . PRO A 1 94 ? -12.614 -1.427 7.927 1.00 86.44 94 PRO A C 1
ATOM 710 O O . PRO A 1 94 ? -13.545 -1.503 7.122 1.00 86.44 94 PRO A O 1
ATOM 713 N N . CYS A 1 95 ? -12.497 -2.255 8.960 1.00 75.44 95 CYS A N 1
ATOM 714 C CA . CYS A 1 95 ? -13.613 -3.069 9.417 1.00 75.44 95 CYS A CA 1
ATOM 715 C C . CYS A 1 95 ? -14.578 -2.219 10.237 1.00 75.44 95 CYS A C 1
ATOM 717 O O . CYS A 1 95 ? -14.133 -1.445 11.085 1.00 75.44 95 CYS A O 1
ATOM 719 N N . GLN A 1 96 ? -15.871 -2.348 9.942 1.00 66.12 96 GLN A N 1
ATOM 720 C CA . GLN A 1 96 ? -16.962 -1.784 10.736 1.00 66.12 96 GLN A CA 1
ATOM 721 C C . GLN A 1 96 ? -17.473 -2.824 11.723 1.00 66.12 96 GLN A C 1
ATOM 723 O O . GLN A 1 96 ? -17.500 -4.014 11.331 1.00 66.12 96 GLN A O 1
#

InterPro domains:
  IPR041238 Rap1a immunity protein [PF18602] (19-95)

Secondary structure (DSSP, 8-state):
--------------TT-BHHHHHHHHHTT-HHHHHHHHHHHHHHHHHHS--TT--TT-HHHHHHHHHHHHTT-GGGGSSBHHHHHHHHHHHHS---